Protein AF-A0A933DZT9-F1 (afdb_monomer)

Structure (mmCIF, N/CA/C/O backbone):
data_AF-A0A933DZT9-F1
#
_entry.id   AF-A0A933DZT9-F1
#
loop_
_atom_site.group_PDB
_atom_site.id
_atom_site.type_symbol
_atom_site.label_atom_id
_atom_site.label_alt_id
_atom_site.label_comp_id
_atom_site.label_asym_id
_atom_site.label_entity_id
_atom_site.label_seq_id
_atom_site.pdbx_PDB_ins_code
_atom_site.Cartn_x
_atom_site.Cartn_y
_atom_site.Cartn_z
_atom_site.occupancy
_atom_site.B_iso_or_equiv
_atom_site.auth_seq_id
_atom_site.auth_comp_id
_atom_site.auth_asym_id
_atom_site.auth_atom_id
_atom_site.pdbx_PDB_model_num
ATOM 1 N N . MET A 1 1 ? -25.604 -5.927 24.608 1.00 83.38 1 MET A N 1
ATOM 2 C CA . MET A 1 1 ? -25.539 -5.200 23.317 1.00 83.38 1 MET A CA 1
ATOM 3 C C . MET A 1 1 ? -24.236 -4.425 23.135 1.00 83.38 1 MET A C 1
ATOM 5 O O . MET A 1 1 ? -23.698 -4.455 22.041 1.00 83.38 1 MET A O 1
ATOM 9 N N . GLU A 1 2 ? -23.679 -3.792 24.173 1.00 91.12 2 GLU A N 1
ATOM 10 C CA . GLU A 1 2 ? -22.457 -2.972 24.039 1.00 91.12 2 GLU A CA 1
ATOM 11 C C . GLU A 1 2 ? -21.221 -3.749 23.556 1.00 91.12 2 GLU A C 1
ATOM 13 O O . GLU A 1 2 ? -20.503 -3.278 22.679 1.00 91.12 2 GLU A O 1
ATOM 18 N N . ILE A 1 3 ? -21.026 -4.976 24.056 1.00 95.00 3 ILE A N 1
ATOM 19 C CA . ILE A 1 3 ? -19.932 -5.866 23.625 1.00 95.00 3 ILE A CA 1
ATOM 20 C C . ILE A 1 3 ? -20.047 -6.215 22.133 1.00 95.00 3 ILE A C 1
ATOM 22 O O . ILE A 1 3 ? -19.043 -6.253 21.430 1.00 95.00 3 ILE A O 1
ATOM 26 N N . LEU A 1 4 ? -21.268 -6.419 21.625 1.00 96.06 4 LEU A N 1
ATOM 27 C CA . LEU A 1 4 ? -21.483 -6.733 20.211 1.00 96.06 4 LEU A CA 1
ATOM 28 C C . LEU A 1 4 ? -21.050 -5.562 19.318 1.00 96.06 4 LEU A C 1
ATOM 30 O O . LEU A 1 4 ? -20.307 -5.769 18.365 1.00 96.06 4 LEU A O 1
ATOM 34 N N . PHE A 1 5 ? -21.448 -4.329 19.651 1.00 94.12 5 PHE A N 1
ATOM 35 C CA . PHE A 1 5 ? -21.024 -3.141 18.901 1.00 94.12 5 PHE A CA 1
ATOM 36 C C . PHE A 1 5 ? -19.514 -2.899 18.979 1.00 94.12 5 PHE A C 1
ATOM 38 O O . PHE A 1 5 ? -18.920 -2.470 17.992 1.00 94.12 5 PHE A O 1
ATOM 45 N N . PHE A 1 6 ? -18.880 -3.223 20.108 1.00 95.94 6 PHE A N 1
ATOM 46 C CA . PHE A 1 6 ? -17.424 -3.189 20.224 1.00 95.94 6 PHE A CA 1
ATOM 47 C C . PHE A 1 6 ? -16.750 -4.181 19.266 1.00 95.94 6 PHE A C 1
ATOM 49 O O . PHE A 1 6 ? -15.835 -3.795 18.541 1.00 95.94 6 PHE A O 1
ATOM 56 N N . ILE A 1 7 ? -17.222 -5.433 19.215 1.00 97.19 7 ILE A N 1
ATOM 57 C CA . ILE A 1 7 ? -16.693 -6.459 18.300 1.00 97.19 7 ILE A CA 1
ATOM 58 C C . ILE A 1 7 ? -16.885 -6.027 16.843 1.00 97.19 7 ILE A C 1
ATOM 60 O O . ILE A 1 7 ? -15.958 -6.138 16.046 1.00 97.19 7 ILE A O 1
ATOM 64 N N . VAL A 1 8 ? -18.051 -5.477 16.497 1.00 97.12 8 VAL A N 1
ATOM 65 C CA . VAL A 1 8 ? -18.309 -4.952 15.148 1.00 97.12 8 VAL A CA 1
ATOM 66 C C . VAL A 1 8 ? -17.347 -3.813 14.812 1.00 97.12 8 VAL A C 1
ATOM 68 O O . VAL A 1 8 ? -16.718 -3.846 13.758 1.00 97.12 8 VAL A O 1
ATOM 71 N N . ALA A 1 9 ? -17.170 -2.836 15.707 1.00 96.19 9 ALA A N 1
ATOM 72 C CA . ALA A 1 9 ? -16.230 -1.735 15.496 1.00 96.19 9 ALA A CA 1
ATOM 73 C C . ALA A 1 9 ? -14.788 -2.236 15.327 1.00 96.19 9 ALA A C 1
ATOM 75 O O . ALA A 1 9 ? -14.061 -1.732 14.473 1.00 96.19 9 ALA A O 1
ATOM 76 N N . TRP A 1 10 ? -14.393 -3.256 16.092 1.00 98.00 10 TRP A N 1
ATOM 77 C CA . TRP A 1 10 ? -13.091 -3.907 15.976 1.00 98.00 10 TRP A CA 1
ATOM 78 C C . TRP A 1 10 ? -12.883 -4.578 14.617 1.00 98.00 10 TRP A C 1
ATOM 80 O O . TRP A 1 10 ? -11.871 -4.324 13.963 1.00 98.00 10 TRP A O 1
ATOM 90 N N . VAL A 1 11 ? -13.857 -5.363 14.148 1.00 97.94 11 VAL A N 1
ATOM 91 C CA . VAL A 1 11 ? -13.817 -6.005 12.823 1.00 97.94 11 VAL A CA 1
ATOM 92 C C . VAL A 1 11 ? -13.770 -4.960 11.709 1.00 97.94 11 VAL A C 1
ATOM 94 O O . VAL A 1 11 ? -12.958 -5.085 10.795 1.00 97.94 11 VAL A O 1
ATOM 97 N N . VAL A 1 12 ? -14.578 -3.900 11.803 1.00 97.62 12 VAL A N 1
ATOM 98 C CA . VAL A 1 12 ? -14.565 -2.787 10.841 1.00 97.62 12 VAL A CA 1
ATOM 99 C C . VAL A 1 12 ? -13.201 -2.100 10.825 1.00 97.62 12 VAL A C 1
ATOM 101 O O . VAL A 1 12 ? -12.637 -1.902 9.753 1.00 97.62 12 VAL A O 1
ATOM 104 N N . GLY A 1 13 ? -12.633 -1.783 11.991 1.00 97.75 13 GLY A N 1
ATOM 105 C CA . GLY A 1 13 ? -11.299 -1.191 12.089 1.00 97.75 13 GLY A CA 1
ATOM 106 C C . GLY A 1 13 ? -10.214 -2.088 11.500 1.00 97.75 13 GLY A C 1
ATOM 107 O O . GLY A 1 13 ? -9.353 -1.612 10.764 1.00 97.75 13 GLY A O 1
ATOM 108 N N . GLY A 1 14 ? -10.291 -3.396 11.752 1.00 98.12 14 GLY A N 1
ATOM 109 C CA . GLY A 1 14 ? -9.399 -4.380 11.146 1.00 98.12 14 GLY A CA 1
ATOM 110 C C . GLY A 1 14 ? -9.517 -4.410 9.624 1.00 98.12 14 GLY A C 1
ATOM 111 O O . GLY A 1 14 ? -8.514 -4.308 8.925 1.00 98.12 14 GLY A O 1
ATOM 112 N N . PHE A 1 15 ? -10.737 -4.481 9.093 1.00 97.81 15 PHE A N 1
ATOM 113 C CA . PHE A 1 15 ? -10.969 -4.476 7.650 1.00 97.81 15 PHE A CA 1
ATOM 114 C C . PHE A 1 15 ? -10.437 -3.198 6.989 1.00 97.81 15 PHE A C 1
ATOM 116 O O . PHE A 1 15 ? -9.700 -3.270 6.007 1.00 97.81 15 PHE A O 1
ATOM 123 N N . VAL A 1 16 ? -10.751 -2.034 7.563 1.00 97.75 16 VAL A N 1
ATOM 124 C CA . VAL A 1 16 ? -10.285 -0.736 7.062 1.00 97.75 16 VAL A CA 1
ATOM 125 C C . VAL A 1 16 ? -8.761 -0.659 7.101 1.00 97.75 16 VAL A C 1
ATOM 127 O O . VAL A 1 16 ? -8.158 -0.322 6.088 1.00 97.75 16 VAL A O 1
ATOM 130 N N . GLY A 1 17 ? -8.129 -1.015 8.222 1.00 97.38 17 GLY A N 1
ATOM 131 C CA . GLY A 1 17 ? -6.672 -0.998 8.358 1.00 97.38 17 GLY A CA 1
ATOM 132 C C . GLY A 1 17 ? -5.969 -1.963 7.399 1.00 97.38 17 GLY A C 1
ATOM 133 O O . GLY A 1 17 ? -4.989 -1.587 6.758 1.00 97.38 17 GLY A O 1
ATOM 134 N N . ALA A 1 18 ? -6.484 -3.180 7.225 1.00 96.00 18 ALA A N 1
ATOM 135 C CA . ALA A 1 18 ? -5.925 -4.142 6.278 1.00 96.00 18 ALA A CA 1
ATOM 136 C C . ALA A 1 18 ? -6.049 -3.658 4.823 1.00 96.00 18 ALA A C 1
ATOM 138 O O . ALA A 1 18 ? -5.085 -3.752 4.061 1.00 96.00 18 ALA A O 1
ATOM 139 N N . PHE A 1 19 ? -7.212 -3.116 4.449 1.00 96.12 19 PHE A N 1
ATOM 140 C CA . PHE A 1 19 ? -7.492 -2.677 3.084 1.00 96.12 19 PHE A CA 1
ATOM 141 C C . PHE A 1 19 ? -6.742 -1.396 2.705 1.00 96.12 19 PHE A C 1
ATOM 143 O O . PHE A 1 19 ? -6.223 -1.300 1.596 1.00 96.12 19 PHE A O 1
ATOM 150 N N . THR A 1 20 ? -6.654 -0.413 3.605 1.00 97.50 20 THR A N 1
ATOM 151 C CA . THR A 1 20 ? -5.986 0.861 3.309 1.00 97.50 20 THR A CA 1
ATOM 152 C C . THR A 1 20 ? -4.533 0.858 3.765 1.00 97.50 20 THR A C 1
ATOM 154 O O . THR A 1 20 ? -3.639 0.934 2.926 1.00 97.50 20 THR A O 1
ATOM 157 N N . LEU A 1 21 ? -4.259 0.731 5.068 1.00 96.38 21 LEU A N 1
ATOM 158 C CA . LEU A 1 21 ? -2.905 0.865 5.615 1.00 96.38 21 LEU A CA 1
ATOM 159 C C . LEU A 1 21 ? -1.971 -0.245 5.132 1.00 96.38 21 LEU A C 1
ATOM 161 O O . LEU A 1 21 ? -0.815 0.035 4.827 1.00 96.38 21 LEU A O 1
ATOM 165 N N . GLY A 1 22 ? -2.465 -1.479 4.999 1.00 95.00 22 GLY A N 1
ATOM 166 C CA . GLY A 1 22 ? -1.688 -2.579 4.420 1.00 95.00 22 GLY A CA 1
ATOM 167 C C . GLY A 1 22 ? -1.159 -2.234 3.024 1.00 95.00 22 GLY A C 1
ATOM 168 O O . GLY A 1 22 ? 0.044 -2.326 2.770 1.00 95.00 22 GLY A O 1
ATOM 169 N N . GLN A 1 23 ? -2.043 -1.746 2.153 1.00 95.81 23 GLN A N 1
ATOM 170 C CA . GLN A 1 23 ? -1.701 -1.318 0.795 1.00 95.81 23 GLN A CA 1
ATOM 171 C C . GLN A 1 23 ? -0.802 -0.073 0.790 1.00 95.81 23 GLN A C 1
ATOM 173 O O . GLN A 1 23 ? 0.186 -0.028 0.062 1.00 95.81 23 GLN A O 1
ATOM 178 N N . VAL A 1 24 ? -1.077 0.910 1.653 1.00 97.38 24 VAL A N 1
ATOM 179 C CA . VAL A 1 24 ? -0.230 2.101 1.845 1.00 97.38 24 VAL A CA 1
ATOM 180 C C . VAL A 1 24 ? 1.199 1.698 2.205 1.00 97.38 24 VAL A C 1
ATOM 182 O O . VAL A 1 24 ? 2.143 2.223 1.617 1.00 97.38 24 VAL A O 1
ATOM 185 N N . PHE A 1 25 ? 1.386 0.742 3.119 1.00 97.31 25 PHE A N 1
ATOM 186 C CA . PHE A 1 25 ? 2.719 0.277 3.498 1.00 97.31 25 PHE A CA 1
ATOM 187 C C . PHE A 1 25 ? 3.429 -0.451 2.360 1.00 97.31 25 PHE A C 1
ATOM 189 O O . PHE A 1 25 ? 4.606 -0.171 2.130 1.00 97.31 25 PHE A O 1
ATOM 196 N N . ILE A 1 26 ? 2.741 -1.334 1.628 1.00 96.50 26 ILE A N 1
ATOM 197 C CA . ILE A 1 26 ? 3.316 -2.013 0.455 1.00 96.50 26 ILE A CA 1
ATOM 198 C C . ILE A 1 26 ? 3.736 -0.982 -0.602 1.00 96.50 26 ILE A C 1
ATOM 200 O O . ILE A 1 26 ? 4.866 -1.012 -1.087 1.00 96.50 26 ILE A O 1
ATOM 204 N N . LEU A 1 27 ? 2.882 -0.009 -0.921 1.00 97.00 27 LEU A N 1
ATOM 205 C CA . LEU A 1 27 ? 3.198 1.034 -1.899 1.00 97.00 27 LEU A CA 1
ATOM 206 C C . LEU A 1 27 ? 4.362 1.923 -1.449 1.00 97.00 27 LEU A C 1
ATOM 208 O O . LEU A 1 27 ? 5.273 2.178 -2.235 1.00 97.00 27 LEU A O 1
ATOM 212 N N . ALA A 1 28 ? 4.362 2.372 -0.194 1.00 97.00 28 ALA A N 1
ATOM 213 C CA . ALA A 1 28 ? 5.374 3.288 0.321 1.00 97.00 28 ALA A CA 1
ATOM 214 C C . ALA A 1 28 ? 6.744 2.621 0.514 1.00 97.00 28 ALA A C 1
ATOM 216 O O . ALA A 1 28 ? 7.768 3.227 0.201 1.00 97.00 28 ALA A O 1
ATOM 217 N N . ARG A 1 29 ? 6.787 1.382 1.025 1.00 97.25 29 ARG A N 1
ATOM 218 C CA . ARG A 1 29 ? 8.048 0.681 1.327 1.00 97.25 29 ARG A CA 1
ATOM 219 C C . ARG A 1 29 ? 8.581 -0.133 0.160 1.00 97.25 29 ARG A C 1
ATOM 221 O O . ARG A 1 29 ? 9.796 -0.295 0.055 1.00 97.25 29 ARG A O 1
ATOM 228 N N . PHE A 1 30 ? 7.704 -0.634 -0.704 1.00 96.88 30 PHE A N 1
ATOM 229 C CA . PHE A 1 30 ? 8.088 -1.508 -1.802 1.00 96.88 30 PHE A CA 1
ATOM 230 C C . PHE A 1 30 ? 7.756 -0.918 -3.178 1.00 96.88 30 PHE A C 1
ATOM 232 O O . PHE A 1 30 ? 8.678 -0.733 -3.973 1.00 96.88 30 PHE A O 1
ATOM 239 N N . GLY A 1 31 ? 6.497 -0.578 -3.462 1.00 96.50 31 GLY A N 1
ATOM 240 C CA . GLY A 1 31 ? 6.045 -0.188 -4.806 1.00 96.50 31 GLY A CA 1
ATOM 241 C C . GLY A 1 31 ? 6.776 1.030 -5.383 1.00 96.50 31 GLY A C 1
ATOM 242 O O . GLY A 1 31 ? 7.448 0.927 -6.411 1.00 96.50 31 GLY A O 1
ATOM 243 N N . ILE A 1 32 ? 6.705 2.176 -4.699 1.00 97.44 32 ILE A N 1
ATOM 244 C CA . ILE A 1 32 ? 7.318 3.438 -5.147 1.00 97.44 32 ILE A CA 1
ATOM 245 C C . ILE A 1 32 ? 8.852 3.331 -5.205 1.00 97.44 32 ILE A C 1
ATOM 247 O O . ILE A 1 32 ? 9.416 3.638 -6.262 1.00 97.44 32 ILE A O 1
ATOM 251 N N . PRO A 1 33 ? 9.559 2.858 -4.153 1.00 97.50 33 PRO A N 1
ATOM 252 C CA . PRO A 1 33 ? 11.015 2.731 -4.213 1.00 97.50 33 PRO A CA 1
ATOM 253 C C . PRO A 1 33 ? 11.488 1.761 -5.301 1.00 97.50 33 PRO A C 1
ATOM 255 O O . PRO A 1 33 ? 12.541 1.967 -5.902 1.00 97.50 33 PRO A O 1
ATOM 258 N N . THR A 1 34 ? 10.741 0.689 -5.570 1.00 97.12 34 THR A N 1
ATOM 259 C CA . THR A 1 34 ? 11.095 -0.286 -6.613 1.00 97.12 34 THR A CA 1
ATOM 260 C C . THR A 1 34 ? 10.860 0.282 -8.005 1.00 97.12 34 THR A C 1
ATOM 262 O O . THR A 1 34 ? 11.787 0.248 -8.811 1.00 97.12 34 THR A O 1
ATOM 265 N N . ALA A 1 35 ? 9.707 0.908 -8.262 1.00 97.25 35 ALA A N 1
ATOM 266 C CA . ALA A 1 35 ? 9.440 1.586 -9.531 1.00 97.25 35 ALA A CA 1
ATOM 267 C C . ALA A 1 35 ? 10.478 2.671 -9.832 1.00 97.25 35 ALA A C 1
ATOM 269 O O . ALA A 1 35 ? 11.002 2.735 -10.942 1.00 97.25 35 ALA A O 1
ATOM 270 N N . PHE A 1 36 ? 10.847 3.477 -8.836 1.00 97.88 36 PHE A N 1
ATOM 271 C CA . PHE A 1 36 ? 11.863 4.510 -9.013 1.00 97.88 36 PHE A CA 1
ATOM 272 C C . PHE A 1 36 ? 13.242 3.922 -9.348 1.00 97.88 36 PHE A C 1
ATOM 274 O O . PHE A 1 36 ? 13.902 4.380 -10.282 1.00 97.88 36 PHE A O 1
ATOM 281 N N . ARG A 1 37 ? 13.673 2.875 -8.628 1.00 97.00 37 ARG A N 1
ATOM 282 C CA . ARG A 1 37 ? 14.944 2.180 -8.905 1.00 97.00 37 ARG A CA 1
ATOM 283 C C . ARG A 1 37 ? 14.957 1.548 -10.296 1.00 97.00 37 ARG A C 1
ATOM 285 O O . ARG A 1 37 ? 15.934 1.703 -11.017 1.00 97.00 37 ARG A O 1
ATOM 292 N N . TRP A 1 38 ? 13.881 0.869 -10.685 1.00 96.50 38 TRP A N 1
ATOM 293 C CA . TRP A 1 38 ? 13.782 0.205 -11.988 1.00 96.50 38 TRP A CA 1
ATOM 294 C C . TRP A 1 38 ? 13.735 1.197 -13.142 1.00 96.50 38 TRP A C 1
ATOM 296 O O . TRP A 1 38 ? 14.366 0.965 -14.169 1.00 96.50 38 TRP A O 1
ATOM 306 N N . TYR A 1 39 ? 13.055 2.327 -12.960 1.00 96.75 39 TYR A N 1
ATOM 307 C CA . TYR A 1 39 ? 13.076 3.410 -13.933 1.00 96.75 39 TYR A CA 1
ATOM 308 C C . TYR A 1 39 ? 14.485 3.990 -14.096 1.00 96.75 39 TYR A C 1
ATOM 310 O O . TYR A 1 39 ? 14.984 4.088 -15.213 1.00 96.75 39 TYR A O 1
ATOM 318 N N . LYS A 1 40 ? 15.183 4.279 -12.989 1.00 97.06 40 LYS A N 1
ATOM 319 C CA . LYS A 1 40 ? 16.569 4.772 -13.030 1.00 97.06 40 LYS A CA 1
ATOM 320 C C . LYS A 1 40 ? 17.535 3.782 -13.699 1.00 97.06 40 LYS A C 1
ATOM 322 O O . LYS A 1 40 ? 18.485 4.210 -14.344 1.00 97.06 40 LYS A O 1
ATOM 327 N N . ASN A 1 41 ? 17.281 2.481 -13.564 1.00 95.88 41 ASN A N 1
ATOM 328 C CA . ASN A 1 41 ? 18.091 1.418 -14.163 1.00 95.88 41 ASN A CA 1
ATOM 329 C C . ASN A 1 41 ? 17.702 1.084 -15.619 1.00 95.88 41 ASN A C 1
ATOM 331 O O . ASN A 1 41 ? 18.284 0.171 -16.198 1.00 95.88 41 ASN A O 1
ATOM 335 N N . GLY A 1 42 ? 16.708 1.762 -16.206 1.00 95.75 42 GLY A N 1
ATOM 336 C CA . GLY A 1 42 ? 16.230 1.481 -17.567 1.00 95.75 42 GLY A CA 1
ATOM 337 C C . GLY A 1 42 ? 15.430 0.179 -17.712 1.00 95.75 42 GLY A C 1
ATOM 338 O O . GLY A 1 42 ? 15.198 -0.284 -18.828 1.00 95.75 42 GLY A O 1
ATOM 339 N N . TRP A 1 43 ? 15.006 -0.426 -16.598 1.00 96.12 43 TRP A N 1
ATOM 340 C CA . TRP A 1 43 ? 14.154 -1.621 -16.597 1.00 96.12 43 TRP A CA 1
ATOM 341 C C . TRP A 1 43 ? 12.694 -1.265 -16.871 1.00 96.12 43 TRP A C 1
ATOM 343 O O . TRP A 1 43 ? 11.974 -2.066 -17.462 1.00 96.12 43 TRP A O 1
ATOM 353 N N . LEU A 1 44 ? 12.267 -0.062 -16.469 1.00 97.00 44 LEU A N 1
ATOM 354 C CA . LEU A 1 44 ? 10.991 0.518 -16.878 1.00 97.00 44 LEU A CA 1
ATOM 355 C C . LEU A 1 44 ? 11.209 1.519 -18.014 1.00 97.00 44 LEU A C 1
ATOM 357 O O . LEU A 1 44 ? 12.052 2.407 -17.910 1.00 97.00 44 LEU A O 1
ATOM 361 N N . THR A 1 45 ? 10.409 1.407 -19.070 1.00 97.06 45 THR A N 1
ATOM 362 C CA . THR A 1 45 ? 10.465 2.262 -20.265 1.00 97.06 45 THR A CA 1
ATOM 363 C C . THR A 1 45 ? 9.818 3.630 -20.053 1.00 97.06 45 THR A C 1
ATOM 365 O O . THR A 1 45 ? 10.071 4.557 -20.819 1.00 97.06 45 THR A O 1
ATOM 368 N N . ALA A 1 46 ? 8.996 3.782 -19.011 1.00 96.06 46 ALA A N 1
ATOM 369 C CA . ALA A 1 46 ? 8.283 5.017 -18.706 1.00 96.06 46 ALA A CA 1
ATOM 370 C C . ALA A 1 46 ? 8.171 5.257 -17.189 1.00 96.06 46 ALA A C 1
ATOM 372 O O . ALA A 1 46 ? 8.107 4.298 -16.417 1.00 96.06 46 ALA A O 1
ATOM 373 N N . PRO A 1 47 ? 8.050 6.524 -16.743 1.00 95.38 47 PRO A N 1
ATOM 374 C CA . PRO A 1 47 ? 7.856 6.864 -15.331 1.00 95.38 47 PRO A CA 1
ATOM 375 C C . PRO A 1 47 ? 6.407 6.668 -14.842 1.00 95.38 47 PRO A C 1
ATOM 377 O O . PRO A 1 47 ? 6.125 6.871 -13.661 1.00 95.38 47 PRO A O 1
ATOM 380 N N . ALA A 1 48 ? 5.476 6.280 -15.724 1.00 95.88 48 ALA A N 1
ATOM 381 C CA . ALA A 1 48 ? 4.048 6.146 -15.416 1.00 95.88 48 ALA A CA 1
ATOM 382 C C . ALA A 1 48 ? 3.722 5.231 -14.210 1.00 95.88 48 ALA A C 1
ATOM 384 O O . ALA A 1 48 ? 2.831 5.588 -13.437 1.00 95.88 48 ALA A O 1
ATOM 385 N N . PRO A 1 49 ? 4.425 4.104 -13.969 1.00 95.88 49 PRO A N 1
ATOM 386 C CA . PRO A 1 49 ? 4.239 3.311 -12.750 1.00 95.88 49 PRO A CA 1
ATOM 387 C C . PRO A 1 49 ? 4.443 4.107 -11.455 1.00 95.88 49 PRO A C 1
ATOM 389 O O . PRO A 1 49 ? 3.662 3.979 -10.515 1.00 95.88 49 PRO A O 1
ATOM 392 N N . VAL A 1 50 ? 5.455 4.982 -11.411 1.00 96.06 50 VAL A N 1
ATOM 393 C CA . VAL A 1 50 ? 5.775 5.776 -10.214 1.00 96.06 50 VAL A CA 1
ATOM 394 C C . VAL A 1 50 ? 4.631 6.734 -9.887 1.00 96.06 50 VAL A C 1
ATOM 396 O O . VAL A 1 50 ? 4.167 6.774 -8.747 1.00 96.06 50 VAL A O 1
ATOM 399 N N . SER A 1 51 ? 4.138 7.479 -10.882 1.00 96.75 51 SER A N 1
ATOM 400 C CA . SER A 1 51 ? 3.047 8.436 -10.672 1.00 96.75 51 SER A CA 1
ATOM 401 C C . SER A 1 51 ? 1.742 7.740 -10.286 1.00 96.75 51 SER A C 1
ATOM 403 O O . SER A 1 51 ? 1.069 8.192 -9.360 1.00 96.75 51 SER A O 1
ATOM 405 N N . ARG A 1 52 ? 1.414 6.599 -10.909 1.00 97.00 52 ARG A N 1
ATOM 406 C CA . ARG A 1 52 ? 0.245 5.780 -10.543 1.00 97.00 52 ARG A CA 1
ATOM 407 C C . ARG A 1 52 ? 0.288 5.331 -9.086 1.00 97.00 52 ARG A C 1
ATOM 409 O O . ARG A 1 52 ? -0.731 5.422 -8.399 1.00 97.00 52 ARG A O 1
ATOM 416 N N . TYR A 1 53 ? 1.446 4.894 -8.594 1.00 96.88 53 TYR A N 1
ATOM 417 C CA . TYR A 1 53 ? 1.585 4.483 -7.198 1.00 96.88 53 TYR A CA 1
ATOM 418 C C . TYR A 1 53 ? 1.480 5.645 -6.216 1.00 96.88 53 TYR A C 1
ATOM 420 O O . TYR A 1 53 ? 0.834 5.489 -5.184 1.00 96.88 53 TYR A O 1
ATOM 428 N N . ILE A 1 54 ? 2.032 6.818 -6.540 1.00 97.25 54 ILE A N 1
ATOM 429 C CA . ILE A 1 54 ? 1.872 8.020 -5.707 1.00 97.25 54 ILE A CA 1
ATOM 430 C C . ILE A 1 54 ? 0.397 8.439 -5.636 1.00 97.25 54 ILE A C 1
ATOM 432 O O . ILE A 1 54 ? -0.112 8.702 -4.549 1.00 97.25 54 ILE A O 1
ATOM 436 N N . ILE A 1 55 ? -0.313 8.450 -6.767 1.00 97.69 55 ILE A N 1
ATOM 437 C CA . ILE A 1 55 ? -1.747 8.780 -6.804 1.00 97.69 55 ILE A CA 1
ATOM 438 C C . ILE A 1 55 ? -2.553 7.762 -5.988 1.00 97.69 55 ILE A C 1
ATOM 440 O O . ILE A 1 55 ? -3.388 8.154 -5.175 1.00 97.69 55 ILE A O 1
ATOM 444 N N . SER A 1 56 ? -2.270 6.467 -6.151 1.00 96.69 56 SER A N 1
ATOM 445 C CA . SER A 1 56 ? -2.940 5.396 -5.400 1.00 96.69 56 SER A CA 1
ATOM 446 C C . SER A 1 56 ? -2.687 5.513 -3.896 1.00 96.69 56 SER A C 1
ATOM 448 O O . SER A 1 56 ? -3.611 5.365 -3.101 1.00 96.69 56 SER A O 1
ATOM 450 N N . LEU A 1 57 ? -1.455 5.842 -3.500 1.00 97.25 57 LEU A N 1
ATOM 451 C CA . LEU A 1 57 ? -1.082 6.085 -2.109 1.00 97.25 57 LEU A CA 1
ATOM 452 C C . LEU A 1 57 ? -1.899 7.239 -1.510 1.00 97.25 57 LEU A C 1
ATOM 454 O O . LEU A 1 57 ? -2.492 7.080 -0.445 1.00 97.25 57 LEU A O 1
ATOM 458 N N . ILE A 1 58 ? -1.967 8.378 -2.207 1.00 98.12 58 ILE A N 1
ATOM 459 C CA . ILE A 1 58 ? -2.741 9.550 -1.771 1.00 98.12 58 ILE A CA 1
ATOM 460 C C . ILE A 1 58 ? -4.223 9.191 -1.649 1.00 98.12 58 ILE A C 1
ATOM 462 O O . ILE A 1 58 ? -4.845 9.490 -0.631 1.00 98.12 58 ILE A O 1
ATOM 466 N N . PHE A 1 59 ? -4.777 8.510 -2.652 1.00 98.00 59 PHE A N 1
ATOM 467 C CA . PHE A 1 59 ? -6.170 8.077 -2.644 1.00 98.00 59 PHE A CA 1
ATOM 468 C C . PHE A 1 59 ? -6.487 7.190 -1.432 1.00 98.00 59 PHE A C 1
ATOM 470 O O . PHE A 1 59 ? -7.440 7.463 -0.705 1.00 98.00 59 PHE A O 1
ATOM 477 N N . LEU A 1 60 ? -5.660 6.178 -1.152 1.00 97.19 60 LEU A N 1
ATOM 478 C CA . LEU A 1 60 ? -5.861 5.279 -0.011 1.00 97.19 60 LEU A CA 1
ATOM 479 C C . LEU A 1 60 ? -5.747 5.999 1.338 1.00 97.19 60 LEU A C 1
ATOM 481 O O . LEU A 1 60 ? -6.521 5.703 2.250 1.00 97.19 60 LEU A O 1
ATOM 485 N N . ILE A 1 61 ? -4.831 6.964 1.464 1.00 97.62 61 ILE A N 1
ATOM 486 C CA . ILE A 1 61 ? -4.713 7.807 2.662 1.00 97.62 61 ILE A CA 1
ATOM 487 C C . ILE A 1 61 ? -5.990 8.629 2.863 1.00 97.62 61 ILE A C 1
ATOM 489 O O . ILE A 1 61 ? -6.529 8.658 3.969 1.00 97.62 61 ILE A O 1
ATOM 493 N N . VAL A 1 62 ? -6.512 9.257 1.805 1.00 98.25 62 VAL A N 1
ATOM 494 C CA . VAL A 1 62 ? -7.759 10.035 1.870 1.00 98.25 62 VAL A CA 1
ATOM 495 C C . VAL A 1 62 ? -8.931 9.145 2.284 1.00 98.25 62 VAL A C 1
ATOM 497 O O . VAL A 1 62 ? -9.673 9.505 3.197 1.00 98.25 62 VAL A O 1
ATOM 500 N N . VAL A 1 63 ? -9.067 7.958 1.687 1.00 97.94 63 VAL A N 1
ATOM 501 C CA . VAL A 1 63 ? -10.112 6.988 2.054 1.00 97.94 63 VAL A CA 1
ATOM 502 C C . VAL A 1 63 ? -10.001 6.591 3.528 1.00 97.94 63 VAL A C 1
ATOM 504 O O . VAL A 1 63 ? -11.001 6.622 4.245 1.00 97.94 63 VAL A O 1
ATOM 507 N N . PHE A 1 64 ? -8.796 6.279 4.014 1.00 97.81 64 PHE A N 1
ATOM 508 C CA . PHE A 1 64 ? -8.579 5.939 5.421 1.00 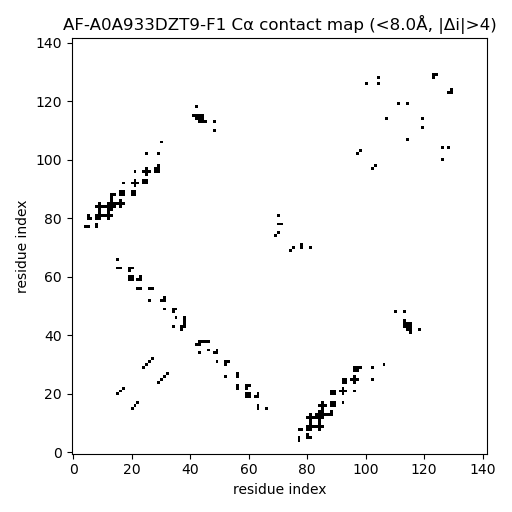97.81 64 PHE A CA 1
ATOM 509 C C . PHE A 1 64 ? -8.975 7.079 6.366 1.00 97.81 64 PHE A C 1
ATOM 511 O O . PHE A 1 64 ? -9.649 6.833 7.369 1.00 97.81 64 PHE A O 1
ATOM 518 N N . ILE A 1 65 ? -8.595 8.320 6.045 1.00 98.19 65 ILE A N 1
ATOM 519 C CA . ILE A 1 65 ? -8.931 9.505 6.846 1.00 98.19 65 ILE A CA 1
ATOM 520 C C . ILE A 1 65 ? -10.446 9.706 6.894 1.00 98.19 65 ILE A C 1
ATOM 522 O O . ILE A 1 65 ? -10.988 9.893 7.980 1.00 98.19 65 ILE A O 1
ATOM 526 N N . VAL A 1 66 ? -11.138 9.630 5.754 1.00 98.25 66 VAL A N 1
ATOM 527 C CA . VAL A 1 66 ? -12.596 9.818 5.684 1.00 98.25 66 VAL A CA 1
ATOM 528 C C . VAL A 1 66 ? -13.325 8.748 6.496 1.00 98.25 66 VAL A C 1
ATOM 530 O O . VAL A 1 66 ? -14.176 9.082 7.318 1.00 98.25 66 VAL A O 1
ATOM 533 N N . VAL A 1 67 ? -12.970 7.471 6.331 1.00 97.31 67 VAL A N 1
ATOM 534 C CA . VAL A 1 67 ? -13.614 6.373 7.072 1.00 97.31 67 VAL A CA 1
ATOM 535 C C . VAL A 1 67 ? -13.331 6.473 8.571 1.00 97.31 67 VAL A C 1
ATOM 537 O O . VAL A 1 67 ? -14.245 6.332 9.384 1.00 97.31 67 VAL A O 1
ATOM 540 N N . THR A 1 68 ? -12.091 6.790 8.947 1.00 97.56 68 THR A N 1
ATOM 541 C CA . THR A 1 68 ? -11.718 7.018 10.348 1.00 97.56 68 THR A CA 1
ATOM 542 C C . THR A 1 68 ? -12.489 8.195 10.936 1.00 97.56 68 THR A C 1
ATOM 544 O O . THR A 1 68 ? -13.009 8.096 12.045 1.00 97.56 68 THR A O 1
ATOM 547 N N . TRP A 1 69 ? -12.623 9.295 10.193 1.00 98.19 69 TRP A N 1
ATOM 548 C CA . TRP A 1 69 ? -13.389 10.460 10.622 1.00 98.19 69 TRP A CA 1
ATOM 549 C C . TRP A 1 69 ? -14.861 10.109 10.865 1.00 98.19 69 TRP A C 1
ATOM 551 O O . TRP A 1 69 ? -15.402 10.478 11.907 1.00 98.19 69 TRP A O 1
ATOM 561 N N . ILE A 1 70 ? -15.487 9.331 9.974 1.00 97.25 70 ILE A N 1
ATOM 562 C CA . ILE A 1 70 ? -16.861 8.837 10.159 1.00 97.25 70 ILE A CA 1
ATOM 563 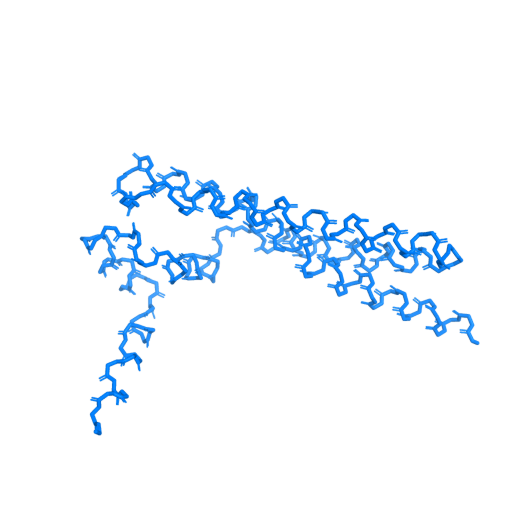C C . ILE A 1 70 ? -16.956 7.980 11.432 1.00 97.25 70 ILE A C 1
ATOM 565 O O . ILE A 1 70 ? -17.827 8.218 12.270 1.00 97.25 70 ILE A O 1
ATOM 569 N N . ALA A 1 71 ? -16.046 7.021 11.622 1.00 96.69 71 ALA A N 1
ATOM 570 C CA . ALA A 1 71 ? -16.052 6.142 12.791 1.00 96.69 71 ALA A CA 1
ATOM 571 C C . ALA A 1 71 ? -15.925 6.931 14.107 1.00 96.69 71 ALA A C 1
ATOM 573 O O . ALA A 1 71 ? -16.713 6.737 15.033 1.00 96.69 71 ALA A O 1
ATOM 574 N N . VAL A 1 72 ? -14.982 7.874 14.170 1.00 97.19 72 VAL A N 1
ATOM 575 C CA . VAL A 1 72 ? -14.734 8.711 15.353 1.00 97.19 72 VAL A CA 1
ATOM 576 C C . VAL A 1 72 ? -15.906 9.662 15.619 1.00 97.19 72 VAL A C 1
ATOM 578 O O . VAL A 1 72 ? -16.310 9.833 16.769 1.00 97.19 72 VAL A O 1
ATOM 581 N N . ARG A 1 73 ? -16.469 10.284 14.574 1.00 98.12 73 ARG A N 1
ATOM 582 C CA . ARG A 1 73 ? -17.508 11.316 14.713 1.00 98.12 73 ARG A CA 1
ATOM 583 C C . ARG A 1 73 ? -18.871 10.744 15.086 1.00 98.12 73 ARG A C 1
ATOM 585 O O . ARG A 1 73 ? -19.568 11.366 15.889 1.00 98.12 73 ARG A O 1
ATOM 592 N N . PHE A 1 74 ? -19.252 9.612 14.496 1.00 96.94 74 PHE A N 1
ATOM 593 C CA . PHE A 1 74 ? -20.589 9.028 14.647 1.00 96.94 74 PHE A CA 1
ATOM 594 C C . PHE A 1 74 ? -20.646 7.891 15.675 1.00 96.94 74 PHE A C 1
ATOM 596 O O . PHE A 1 74 ? -21.709 7.652 16.244 1.00 96.94 74 PHE A O 1
ATOM 603 N N . PHE A 1 75 ? -19.522 7.229 15.978 1.00 95.81 75 PHE A N 1
ATOM 604 C CA . PHE A 1 75 ? -19.470 6.101 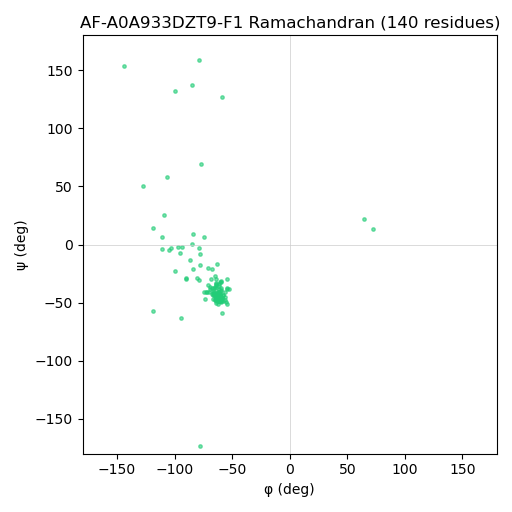16.920 1.00 95.81 75 PHE A CA 1
ATOM 605 C C . PHE A 1 75 ? -18.411 6.278 18.029 1.00 95.81 75 PHE A C 1
ATOM 607 O O . PHE A 1 75 ? -17.645 5.349 18.304 1.00 95.81 75 PHE A O 1
ATOM 614 N N . PRO A 1 76 ? -18.373 7.426 18.739 1.00 96.75 76 PRO A N 1
ATOM 615 C CA . PRO A 1 76 ? -17.301 7.741 1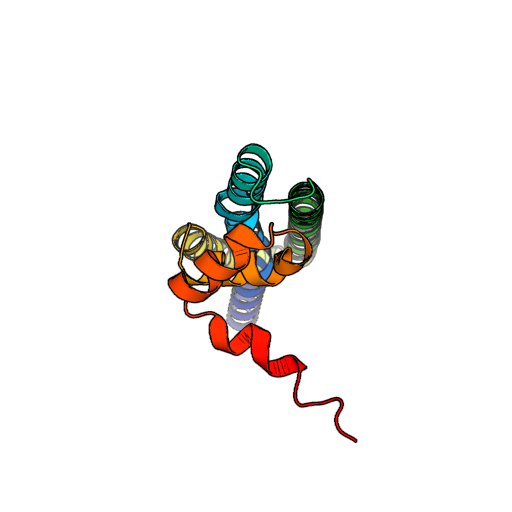9.689 1.00 96.75 76 PRO A CA 1
ATOM 616 C C . PRO A 1 76 ? -17.178 6.725 20.834 1.00 96.75 76 PRO A C 1
ATOM 618 O O . PRO A 1 76 ? -16.075 6.437 21.287 1.00 96.75 76 PRO A O 1
ATOM 621 N N . LYS A 1 77 ? -18.291 6.116 21.270 1.00 96.94 77 LYS A N 1
ATOM 622 C CA . LYS A 1 77 ? -18.300 5.107 22.345 1.00 96.94 77 LYS A CA 1
ATOM 623 C C . LYS A 1 77 ? -17.537 3.823 21.985 1.00 96.94 77 LYS A C 1
ATOM 625 O O . LYS A 1 77 ? -17.043 3.142 22.877 1.00 96.94 77 LYS A O 1
ATOM 630 N N . TYR A 1 78 ? -17.432 3.489 20.698 1.00 96.06 78 TYR A N 1
ATOM 631 C CA . TYR A 1 78 ? -16.828 2.237 20.222 1.00 96.06 78 TYR A CA 1
ATOM 632 C C . TYR A 1 78 ? -15.493 2.453 19.495 1.00 96.06 78 TYR A C 1
ATOM 634 O O . TYR A 1 78 ? -14.910 1.508 18.963 1.00 96.06 78 TYR A O 1
ATOM 642 N N . VAL A 1 79 ? -14.982 3.689 19.505 1.00 96.94 79 VAL A N 1
ATOM 643 C CA . VAL A 1 79 ? -13.767 4.089 18.784 1.00 96.94 79 VAL A CA 1
ATOM 644 C C . VAL A 1 79 ? -12.530 3.304 19.231 1.00 96.94 79 VAL A C 1
ATOM 646 O O . VAL A 1 79 ? -11.654 3.012 18.423 1.00 96.94 79 VAL A O 1
ATOM 649 N N . THR A 1 80 ? -12.474 2.892 20.500 1.00 97.88 80 THR A N 1
ATOM 650 C CA . THR A 1 80 ? -11.377 2.073 21.030 1.00 97.88 80 THR A CA 1
ATOM 651 C C . THR A 1 80 ? -11.294 0.719 20.327 1.00 97.88 80 THR A C 1
ATOM 653 O O . THR A 1 80 ? -10.204 0.298 19.951 1.00 97.88 80 THR A O 1
ATOM 656 N N . GLY A 1 81 ? -12.435 0.058 20.088 1.00 97.81 81 GLY A N 1
ATOM 657 C CA . GLY A 1 81 ? -12.476 -1.212 19.357 1.00 97.81 81 GLY A CA 1
ATOM 658 C C . GLY A 1 81 ? -11.964 -1.044 17.928 1.00 97.81 81 GLY A C 1
ATOM 659 O O . GLY A 1 81 ? -11.089 -1.791 17.492 1.00 97.81 81 GLY A O 1
ATOM 660 N N . TYR A 1 82 ? -12.424 0.006 17.242 1.00 98.19 82 TYR A N 1
ATOM 661 C CA . TYR A 1 82 ? -11.938 0.381 15.912 1.00 98.19 82 TYR A CA 1
ATOM 662 C C . TYR A 1 82 ? -10.414 0.562 15.878 1.00 98.19 82 TYR A C 1
ATOM 664 O O . TYR A 1 82 ? -9.741 -0.072 15.064 1.00 9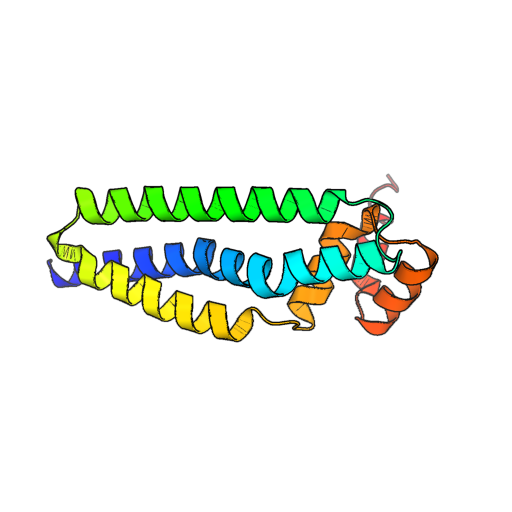8.19 82 TYR A O 1
ATOM 672 N N . TRP A 1 83 ? -9.845 1.354 16.793 1.00 98.38 83 TRP A N 1
ATOM 673 C CA . TRP A 1 83 ? -8.400 1.595 16.841 1.00 98.38 83 TRP A CA 1
ATOM 674 C C . TRP A 1 83 ? -7.580 0.344 17.150 1.00 98.38 83 TRP A C 1
ATOM 676 O O . TRP A 1 83 ? -6.505 0.183 16.578 1.00 98.38 83 TRP A O 1
ATOM 686 N N . ILE A 1 84 ? -8.082 -0.566 17.989 1.00 98.25 84 ILE A N 1
ATOM 687 C CA . ILE A 1 84 ? -7.434 -1.868 18.214 1.00 98.25 84 ILE A CA 1
ATOM 688 C C . ILE A 1 84 ? -7.375 -2.660 16.901 1.00 98.25 84 ILE A C 1
ATOM 690 O O . ILE A 1 84 ? -6.340 -3.235 16.571 1.00 98.25 84 ILE A O 1
ATOM 694 N N . GLY A 1 85 ? -8.458 -2.660 16.122 1.00 97.94 85 GLY A N 1
ATOM 695 C CA . GLY A 1 85 ? -8.531 -3.375 14.846 1.00 97.94 85 GLY A CA 1
ATOM 696 C C . GLY A 1 85 ? -7.563 -2.797 13.820 1.00 97.94 85 GLY A C 1
ATOM 697 O O . GLY A 1 85 ? -6.771 -3.530 13.221 1.00 97.94 85 GLY A O 1
ATOM 698 N N . VAL A 1 86 ? -7.566 -1.470 13.683 1.00 98.25 86 VAL A N 1
ATOM 699 C CA . VAL A 1 86 ? -6.618 -0.738 12.834 1.00 98.25 86 VAL A CA 1
ATOM 700 C C . VAL A 1 86 ? -5.179 -1.007 13.276 1.00 98.25 86 VAL A C 1
ATOM 702 O O . VAL A 1 86 ? -4.335 -1.306 12.441 1.00 98.25 86 VAL A O 1
ATOM 705 N N . GLY A 1 87 ? -4.886 -0.949 14.577 1.00 97.81 87 GLY A N 1
ATOM 706 C CA . GLY A 1 87 ? -3.537 -1.127 15.115 1.00 97.81 87 GLY A CA 1
ATOM 707 C C . GLY A 1 87 ? -2.970 -2.523 14.857 1.00 97.81 87 GLY A C 1
ATOM 708 O O . GLY A 1 87 ? -1.848 -2.651 14.368 1.00 97.81 87 GLY A O 1
ATOM 709 N N . ILE A 1 88 ? -3.761 -3.570 15.113 1.00 97.75 88 ILE A N 1
ATOM 710 C CA . ILE A 1 88 ? -3.363 -4.960 14.848 1.00 97.75 88 ILE A CA 1
ATOM 711 C C . ILE A 1 88 ? -3.081 -5.160 13.355 1.00 97.75 88 ILE A C 1
ATOM 713 O O . ILE A 1 88 ? -2.043 -5.703 12.976 1.00 97.75 88 ILE A O 1
ATOM 717 N N . THR A 1 89 ? -3.983 -4.704 12.488 1.00 96.81 89 THR A N 1
ATOM 718 C CA . THR A 1 89 ? -3.834 -4.900 11.039 1.00 96.81 89 THR A CA 1
ATOM 719 C C . THR A 1 89 ? -2.720 -4.053 10.440 1.00 96.81 89 THR A C 1
ATOM 721 O O . THR A 1 89 ? -1.990 -4.545 9.581 1.00 96.81 89 THR A O 1
ATOM 724 N N . ALA A 1 90 ? -2.497 -2.840 10.948 1.00 96.69 90 ALA A N 1
ATOM 725 C CA . ALA A 1 90 ? -1.350 -2.018 10.588 1.00 96.69 90 ALA A CA 1
ATOM 726 C C . ALA A 1 90 ? -0.026 -2.700 10.963 1.00 96.69 90 ALA A C 1
ATOM 728 O O . ALA A 1 90 ? 0.891 -2.738 10.145 1.00 96.69 90 ALA A O 1
ATOM 729 N N . PHE A 1 91 ? 0.068 -3.293 12.157 1.00 97.19 91 PHE A N 1
ATOM 730 C CA . PHE A 1 91 ? 1.258 -4.028 12.589 1.00 97.19 91 PHE A CA 1
ATOM 731 C C . PHE A 1 91 ? 1.574 -5.209 11.655 1.00 97.19 91 PHE A C 1
ATOM 733 O O . PHE A 1 91 ? 2.699 -5.333 11.164 1.00 97.19 91 PHE A O 1
ATOM 740 N N . PHE A 1 92 ? 0.574 -6.035 11.329 1.00 94.88 92 PHE A N 1
ATOM 741 C CA . PHE A 1 92 ? 0.752 -7.149 10.390 1.00 94.88 92 PHE A CA 1
ATOM 742 C C . PHE A 1 92 ? 1.048 -6.687 8.958 1.00 94.88 92 PHE A C 1
ATOM 744 O O . PHE A 1 92 ? 1.895 -7.278 8.285 1.00 94.88 92 PHE A O 1
ATOM 751 N N . GLY A 1 93 ? 0.384 -5.628 8.492 1.00 92.81 93 GLY A N 1
ATOM 752 C CA . GLY A 1 93 ? 0.638 -5.033 7.181 1.00 92.81 93 GLY A CA 1
ATOM 753 C C . GLY A 1 93 ? 2.073 -4.527 7.066 1.00 92.81 93 GLY A C 1
ATOM 754 O O . GLY A 1 93 ? 2.762 -4.809 6.086 1.00 92.81 93 GLY A O 1
ATOM 755 N N . LEU A 1 94 ? 2.579 -3.868 8.110 1.00 94.00 94 LEU A N 1
ATOM 756 C CA . LEU A 1 94 ? 3.954 -3.390 8.155 1.00 94.00 94 LEU A CA 1
ATOM 757 C C . LEU A 1 94 ? 4.962 -4.546 8.082 1.00 94.00 94 LEU A C 1
ATOM 759 O O . LEU A 1 94 ? 5.948 -4.435 7.351 1.00 94.00 94 LEU A O 1
ATOM 763 N N . ALA A 1 95 ? 4.704 -5.664 8.764 1.00 92.50 95 ALA A N 1
ATOM 764 C CA . ALA A 1 95 ? 5.565 -6.847 8.721 1.00 92.50 95 ALA A CA 1
ATOM 765 C C . ALA A 1 95 ? 5.642 -7.489 7.319 1.00 92.50 95 ALA A C 1
ATOM 767 O O . ALA A 1 95 ? 6.697 -7.987 6.934 1.00 92.50 95 ALA A O 1
ATOM 768 N N . LYS A 1 96 ? 4.555 -7.437 6.536 1.00 91.19 96 LYS A N 1
ATOM 769 C CA . LYS A 1 96 ? 4.465 -8.042 5.189 1.00 91.19 96 LYS A CA 1
ATOM 770 C C . LYS A 1 96 ? 4.774 -7.088 4.025 1.00 91.19 96 LYS A C 1
ATOM 772 O O . LYS A 1 96 ? 4.893 -7.525 2.888 1.00 91.19 96 LYS A O 1
ATOM 777 N N . SER A 1 97 ? 4.947 -5.796 4.293 1.00 92.50 97 SER A N 1
ATOM 778 C CA . SER A 1 97 ? 5.139 -4.741 3.276 1.00 92.50 97 SER A CA 1
ATOM 779 C C . SER A 1 97 ? 6.514 -4.690 2.579 1.00 92.50 97 SER A C 1
ATOM 781 O O . SER A 1 97 ? 6.798 -3.742 1.847 1.00 92.50 97 SER A O 1
ATOM 783 N N . GLY A 1 98 ? 7.401 -5.659 2.828 1.00 90.88 98 GLY A N 1
ATOM 784 C CA . GLY A 1 98 ? 8.754 -5.698 2.261 1.00 90.88 98 GLY A CA 1
ATOM 785 C C . GLY A 1 98 ? 8.821 -6.174 0.803 1.00 90.88 98 GLY A C 1
ATOM 786 O O . GLY A 1 98 ? 7.806 -6.405 0.153 1.00 90.88 98 GLY A O 1
ATOM 787 N N . ALA A 1 99 ? 10.041 -6.363 0.293 1.00 88.25 99 ALA A N 1
ATOM 788 C CA . ALA A 1 99 ? 10.290 -6.977 -1.015 1.00 88.25 99 ALA A CA 1
ATOM 789 C C . ALA A 1 99 ? 10.131 -8.506 -0.943 1.00 88.25 99 ALA A C 1
ATOM 791 O O . ALA A 1 99 ? 11.109 -9.248 -0.985 1.00 88.25 99 ALA A O 1
ATOM 792 N N . THR A 1 100 ? 8.896 -8.965 -0.756 1.00 92.50 100 THR A N 1
ATOM 793 C CA . THR A 1 100 ? 8.544 -10.385 -0.830 1.00 92.50 100 THR A CA 1
ATOM 794 C C . THR A 1 100 ? 8.419 -10.821 -2.291 1.00 92.50 100 THR A C 1
ATOM 796 O O . THR A 1 100 ? 8.211 -9.989 -3.178 1.00 92.50 100 THR A O 1
ATOM 799 N N . ASN A 1 101 ? 8.536 -12.127 -2.548 1.00 90.38 101 ASN A N 1
ATOM 800 C CA . ASN A 1 101 ? 8.337 -12.674 -3.894 1.00 90.38 101 ASN A CA 1
ATOM 801 C C . ASN A 1 101 ? 6.928 -12.370 -4.419 1.00 90.38 101 ASN A C 1
ATOM 803 O O . ASN A 1 101 ? 6.797 -12.013 -5.584 1.00 90.38 101 ASN A O 1
ATOM 807 N N . ASP A 1 102 ? 5.916 -12.420 -3.548 1.00 91.31 102 ASP A N 1
ATOM 808 C CA . ASP A 1 102 ? 4.528 -12.098 -3.897 1.00 91.31 102 ASP A CA 1
ATOM 809 C C . ASP A 1 102 ? 4.391 -10.638 -4.351 1.00 91.31 102 ASP A C 1
ATOM 811 O O . ASP A 1 102 ? 3.937 -10.371 -5.459 1.00 91.31 102 ASP A O 1
ATOM 815 N N . ASN A 1 103 ? 4.901 -9.684 -3.558 1.00 93.00 103 ASN A N 1
ATOM 816 C CA . ASN A 1 103 ? 4.844 -8.263 -3.914 1.00 93.00 103 ASN A CA 1
ATOM 817 C C . ASN A 1 103 ? 5.605 -7.981 -5.221 1.00 93.00 103 ASN A C 1
ATOM 819 O O . ASN A 1 103 ? 5.197 -7.134 -6.015 1.00 93.00 103 ASN A O 1
ATOM 823 N N . LEU A 1 104 ? 6.721 -8.679 -5.454 1.00 94.12 104 LEU A N 1
ATOM 824 C CA . LEU A 1 104 ? 7.500 -8.551 -6.682 1.00 94.12 104 LEU A CA 1
ATOM 825 C C . LEU A 1 104 ? 6.781 -9.146 -7.898 1.00 94.12 104 LEU A C 1
ATOM 827 O O . LEU A 1 104 ? 6.798 -8.520 -8.957 1.00 94.12 104 LEU A O 1
ATOM 831 N N . ALA A 1 105 ? 6.134 -10.301 -7.755 1.00 92.19 105 ALA A N 1
ATOM 832 C CA . ALA A 1 105 ? 5.319 -10.899 -8.806 1.00 92.19 105 ALA A CA 1
ATOM 833 C C . ALA A 1 105 ? 4.148 -9.976 -9.183 1.00 92.19 105 ALA A C 1
ATOM 835 O O . ALA A 1 105 ? 3.998 -9.639 -10.359 1.00 92.19 105 ALA A O 1
ATOM 836 N N . ASP A 1 106 ? 3.414 -9.466 -8.190 1.00 93.06 106 ASP A N 1
ATOM 837 C CA . ASP A 1 106 ? 2.307 -8.523 -8.386 1.00 93.06 106 ASP A CA 1
ATOM 838 C C . ASP A 1 106 ? 2.773 -7.230 -9.066 1.00 93.06 106 ASP A C 1
ATOM 840 O O . ASP A 1 106 ? 2.104 -6.690 -9.954 1.00 93.06 106 ASP A O 1
ATOM 844 N N . PHE A 1 107 ? 3.950 -6.729 -8.682 1.00 95.00 107 PHE A N 1
ATOM 845 C CA . PHE A 1 107 ? 4.554 -5.549 -9.290 1.00 95.00 107 PHE A CA 1
ATOM 846 C C . PHE A 1 107 ? 4.914 -5.779 -10.757 1.00 95.00 107 PHE A C 1
ATOM 848 O O . PHE A 1 107 ? 4.606 -4.931 -11.597 1.00 95.00 107 PHE A O 1
ATOM 855 N N . VAL A 1 108 ? 5.560 -6.902 -11.080 1.00 94.12 108 VAL A N 1
ATOM 856 C CA . VAL A 1 108 ? 5.924 -7.241 -12.463 1.00 94.12 108 VAL A CA 1
ATOM 857 C C . VAL A 1 108 ? 4.668 -7.393 -13.310 1.00 94.12 108 VAL A C 1
ATOM 859 O O . VAL A 1 108 ? 4.569 -6.771 -14.365 1.00 94.12 108 VAL A O 1
ATOM 862 N N . GLN A 1 109 ? 3.676 -8.132 -12.814 1.00 92.88 109 GLN A N 1
ATOM 863 C CA . GLN A 1 109 ? 2.410 -8.346 -13.506 1.00 92.88 109 GLN A CA 1
ATOM 864 C C . GLN A 1 109 ? 1.672 -7.025 -13.768 1.00 92.88 109 GLN A C 1
ATOM 866 O O . GLN A 1 109 ? 1.270 -6.754 -14.898 1.00 92.88 109 GLN A O 1
ATOM 871 N N . SER A 1 110 ? 1.556 -6.162 -12.756 1.00 95.06 110 SER A N 1
ATOM 872 C CA . SER A 1 110 ? 0.840 -4.881 -12.863 1.00 95.06 110 SER A CA 1
ATOM 873 C C . SER A 1 110 ? 1.524 -3.867 -13.786 1.00 95.06 110 SER A C 1
ATOM 875 O O . SER A 1 110 ? 0.879 -2.928 -14.256 1.00 95.06 110 SER A O 1
ATOM 877 N N . ASN A 1 111 ? 2.826 -4.029 -14.044 1.00 95.69 111 ASN A N 1
ATOM 878 C CA . ASN A 1 111 ? 3.622 -3.100 -14.848 1.00 95.69 111 ASN A CA 1
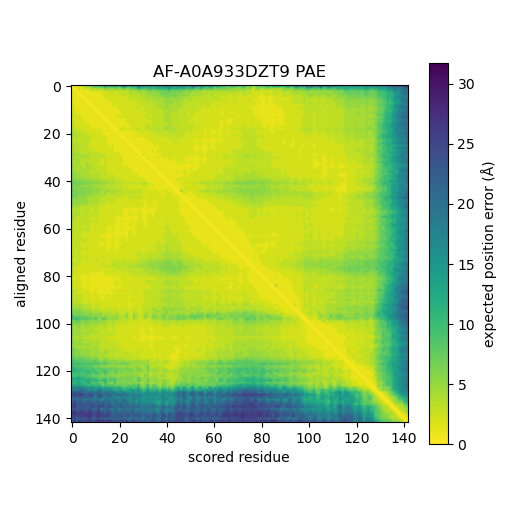ATOM 879 C C . ASN A 1 111 ? 4.218 -3.734 -16.103 1.00 95.69 111 ASN A C 1
ATOM 881 O O . ASN A 1 111 ? 5.085 -3.120 -16.719 1.00 95.69 111 ASN A O 1
ATOM 885 N N . MET A 1 112 ? 3.755 -4.917 -16.511 1.00 93.50 112 MET A N 1
ATOM 886 C CA . MET A 1 112 ? 4.340 -5.666 -17.625 1.00 93.50 112 MET A CA 1
ATOM 887 C C . MET A 1 112 ? 4.422 -4.832 -18.914 1.00 93.50 112 MET A C 1
ATOM 889 O O . MET A 1 112 ? 5.434 -4.848 -19.606 1.00 93.50 112 MET A O 1
ATOM 893 N N . ALA A 1 113 ? 3.409 -4.002 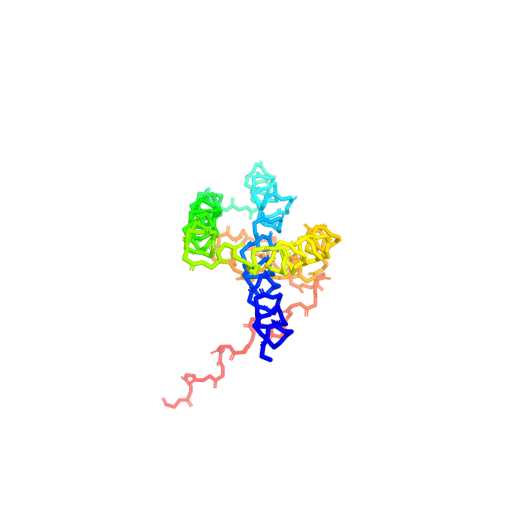-19.178 1.00 94.62 113 ALA A N 1
ATOM 894 C CA . ALA A 1 113 ? 3.377 -3.091 -20.326 1.00 94.62 113 ALA A CA 1
ATOM 895 C C . ALA A 1 113 ? 4.484 -2.012 -20.328 1.00 94.62 113 ALA A C 1
ATOM 897 O O . ALA A 1 113 ? 4.729 -1.385 -21.355 1.00 94.62 113 ALA A O 1
ATOM 898 N N . TYR A 1 114 ? 5.133 -1.770 -19.187 1.00 95.50 114 TYR A N 1
ATOM 899 C CA . TYR A 1 114 ? 6.185 -0.768 -19.014 1.00 95.50 114 TYR A CA 1
ATOM 900 C C . TYR A 1 114 ? 7.566 -1.381 -18.785 1.00 95.50 114 TYR A C 1
ATOM 902 O O . TYR A 1 114 ? 8.531 -0.632 -18.662 1.00 95.50 114 TYR A O 1
ATOM 910 N N . ILE A 1 115 ? 7.691 -2.704 -18.689 1.00 95.25 115 ILE A N 1
ATOM 911 C CA . ILE A 1 115 ? 8.984 -3.363 -18.483 1.00 95.25 115 ILE A CA 1
ATOM 912 C C . ILE A 1 115 ? 9.666 -3.557 -19.838 1.00 95.25 115 ILE A C 1
ATOM 914 O O . ILE A 1 115 ? 9.040 -3.951 -20.819 1.00 95.25 115 ILE A O 1
ATOM 918 N N . ASN A 1 116 ? 10.968 -3.284 -19.892 1.00 94.31 116 ASN A N 1
ATOM 919 C CA . ASN A 1 116 ? 11.785 -3.539 -21.072 1.00 94.31 116 ASN A CA 1
ATOM 920 C C . ASN A 1 116 ? 11.748 -5.036 -21.435 1.00 94.31 116 ASN A C 1
ATOM 922 O O . ASN A 1 116 ? 12.062 -5.878 -20.594 1.00 94.31 116 ASN A O 1
ATOM 926 N N . HIS A 1 117 ? 11.405 -5.362 -22.685 1.00 89.94 117 HIS A N 1
ATOM 927 C CA . HIS A 1 117 ? 11.262 -6.743 -23.161 1.00 89.94 117 HIS A CA 1
ATOM 928 C C . HIS A 1 117 ? 12.486 -7.622 -22.873 1.00 89.94 117 HIS A C 1
ATOM 930 O O . HIS A 1 117 ? 12.320 -8.766 -22.470 1.00 89.94 117 HIS A O 1
ATOM 936 N N . ALA A 1 118 ? 13.704 -7.079 -22.985 1.00 89.56 118 ALA A N 1
ATOM 937 C CA . ALA A 1 118 ? 14.924 -7.836 -22.699 1.00 89.56 118 ALA A CA 1
ATOM 938 C C . ALA A 1 118 ? 15.031 -8.280 -21.226 1.00 89.56 118 ALA A C 1
ATOM 940 O O . ALA A 1 118 ? 15.624 -9.310 -20.929 1.00 89.56 118 ALA A O 1
ATOM 941 N N . VAL A 1 119 ? 14.450 -7.505 -20.305 1.00 90.69 119 VAL A N 1
ATOM 942 C CA . VAL A 1 119 ? 14.449 -7.782 -18.858 1.00 90.69 119 VAL A CA 1
ATOM 943 C C . VAL A 1 119 ? 13.232 -8.624 -18.458 1.00 90.69 119 VAL A C 1
ATOM 945 O O . VAL A 1 119 ? 13.290 -9.394 -17.500 1.00 90.69 119 VAL A O 1
ATOM 948 N N . ALA A 1 120 ? 12.125 -8.499 -19.194 1.00 88.62 120 ALA A N 1
ATOM 949 C CA . ALA A 1 120 ? 10.889 -9.232 -18.942 1.00 88.62 120 ALA A CA 1
ATOM 950 C C . ALA A 1 120 ? 11.103 -10.753 -18.933 1.00 88.62 120 ALA A C 1
ATOM 952 O O . ALA A 1 120 ? 10.683 -11.421 -17.989 1.00 88.62 120 ALA A O 1
ATOM 953 N N . ASP A 1 121 ? 11.806 -11.283 -19.935 1.00 84.94 121 ASP A N 1
ATOM 954 C CA . ASP A 1 121 ? 12.029 -12.725 -20.082 1.00 84.94 121 ASP A CA 1
ATOM 955 C C . ASP A 1 121 ? 12.873 -13.303 -18.932 1.00 84.94 121 ASP A C 1
ATOM 957 O O . ASP A 1 121 ? 12.609 -14.405 -18.441 1.00 84.94 121 ASP A O 1
ATOM 961 N N . GLU A 1 122 ? 13.859 -12.545 -18.441 1.00 87.56 122 GLU A N 1
ATOM 962 C CA . GLU A 1 122 ? 14.663 -12.931 -17.276 1.00 87.56 122 GLU A CA 1
ATOM 963 C C . GLU A 1 122 ? 13.810 -12.959 -15.997 1.00 87.56 122 GLU A C 1
ATOM 965 O O . GLU A 1 122 ? 13.847 -13.928 -15.231 1.00 87.56 122 GLU A O 1
ATOM 970 N N . LEU A 1 123 ? 13.001 -11.917 -15.775 1.00 86.50 123 LEU A N 1
ATOM 971 C CA . LEU A 1 123 ? 12.155 -11.792 -14.587 1.00 86.50 123 LEU A CA 1
ATOM 972 C C . LEU A 1 123 ? 11.089 -12.886 -14.520 1.00 86.50 123 LEU A C 1
ATOM 974 O O . LEU A 1 123 ? 10.869 -13.455 -13.451 1.00 86.50 123 LEU A O 1
ATOM 978 N N . VAL A 1 124 ? 10.457 -13.215 -15.646 1.00 82.44 124 VAL A N 1
ATOM 979 C CA . VAL A 1 124 ? 9.422 -14.256 -15.727 1.00 82.44 124 VAL A CA 1
ATOM 980 C C . VAL A 1 124 ? 9.992 -15.624 -15.365 1.00 82.44 124 VAL A C 1
ATOM 982 O O . VAL A 1 124 ? 9.380 -16.349 -14.576 1.00 82.44 124 VAL A O 1
ATOM 985 N N . ASN A 1 125 ? 11.177 -15.953 -15.886 1.00 83.00 125 ASN A N 1
ATOM 986 C CA . ASN A 1 125 ? 11.863 -17.206 -15.577 1.00 83.00 125 ASN A CA 1
ATOM 987 C C . ASN A 1 125 ? 12.286 -17.276 -14.105 1.00 83.00 125 ASN A C 1
ATOM 989 O O . ASN A 1 125 ? 12.077 -18.294 -13.449 1.00 83.00 125 ASN A O 1
ATOM 993 N N . LYS A 1 126 ? 12.836 -16.186 -13.559 1.00 84.44 126 LYS A N 1
A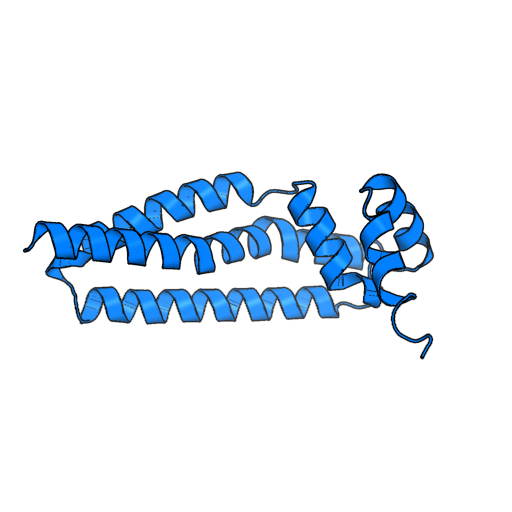TOM 994 C CA . LYS A 1 126 ? 13.322 -16.136 -12.173 1.00 84.44 126 LYS A CA 1
ATOM 995 C C . LYS A 1 126 ? 12.202 -16.201 -11.137 1.00 84.44 126 LYS A C 1
ATOM 997 O O . LYS A 1 126 ? 12.388 -16.778 -10.070 1.00 84.44 126 LYS A O 1
ATOM 1002 N N . LEU A 1 127 ? 11.064 -15.582 -11.433 1.00 84.19 127 LEU A N 1
ATOM 1003 C CA . LEU A 1 127 ? 9.935 -15.474 -10.510 1.00 84.19 127 LEU A CA 1
ATOM 1004 C C . LEU A 1 127 ? 8.901 -16.594 -10.699 1.00 84.19 127 LEU A C 1
ATOM 1006 O O . LEU A 1 127 ? 7.917 -16.638 -9.967 1.00 84.19 127 LEU A O 1
ATOM 1010 N N . GLY A 1 128 ? 9.098 -17.498 -11.666 1.00 77.56 128 GLY A N 1
ATOM 1011 C CA . GLY A 1 128 ? 8.151 -18.580 -11.948 1.00 77.56 128 GLY A CA 1
ATOM 1012 C C . GLY A 1 128 ? 6.787 -18.087 -12.449 1.00 77.56 128 GLY A C 1
ATOM 1013 O O . GLY A 1 128 ? 5.798 -18.809 -12.362 1.00 77.56 128 GLY A O 1
ATOM 1014 N N . VAL A 1 129 ? 6.716 -16.867 -12.995 1.00 68.19 129 VAL A N 1
ATOM 1015 C CA . VAL A 1 129 ? 5.459 -16.208 -13.420 1.00 68.19 129 VAL A CA 1
ATOM 1016 C C . VAL A 1 129 ? 5.043 -16.651 -14.833 1.00 68.19 129 VAL A C 1
ATOM 1018 O O . VAL A 1 129 ? 4.101 -16.120 -15.417 1.00 68.19 129 VAL A O 1
ATOM 1021 N N . ALA A 1 130 ? 5.717 -17.660 -15.399 1.00 59.47 130 ALA A N 1
ATOM 1022 C CA . ALA A 1 130 ? 5.503 -18.154 -16.761 1.00 59.47 130 ALA A CA 1
ATOM 1023 C C . ALA A 1 130 ? 4.036 -18.537 -17.054 1.00 59.47 130 ALA A C 1
ATOM 1025 O O . ALA A 1 130 ? 3.559 -18.352 -18.174 1.00 59.47 130 ALA A O 1
ATOM 1026 N N . ASN A 1 131 ? 3.283 -18.978 -16.040 1.00 57.09 131 ASN A N 1
ATOM 1027 C CA . ASN A 1 131 ? 1.867 -19.323 -16.195 1.00 57.09 131 ASN A CA 1
ATOM 1028 C C . ASN A 1 131 ? 0.943 -18.105 -16.403 1.00 57.09 131 ASN A C 1
ATOM 1030 O O . ASN A 1 131 ? -0.148 -18.273 -16.945 1.00 57.09 131 ASN A O 1
ATOM 1034 N N . ALA A 1 132 ? 1.352 -16.885 -16.032 1.00 56.38 132 ALA A N 1
ATOM 1035 C CA . ALA A 1 132 ? 0.517 -15.688 -16.184 1.00 56.38 132 ALA A CA 1
ATOM 1036 C C . ALA A 1 132 ? 0.538 -15.116 -17.613 1.00 56.38 132 ALA A C 1
ATOM 1038 O O . ALA A 1 132 ? -0.451 -14.545 -18.060 1.00 56.38 132 ALA A O 1
ATOM 1039 N N . 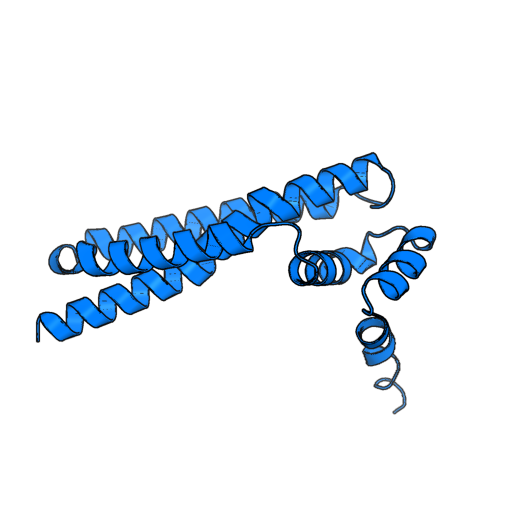LEU A 1 133 ? 1.631 -15.304 -18.363 1.00 54.75 133 LEU A N 1
ATOM 1040 C CA . LEU A 1 133 ? 1.784 -14.743 -19.715 1.00 54.75 133 LEU A CA 1
ATOM 1041 C C . LEU A 1 133 ? 1.201 -15.626 -20.828 1.00 54.75 133 LEU A C 1
ATOM 1043 O O . LEU A 1 133 ? 1.062 -15.181 -21.966 1.00 54.75 133 LEU A O 1
ATOM 1047 N N . HIS A 1 134 ? 0.881 -16.888 -20.541 1.00 56.47 134 HIS A N 1
ATOM 1048 C CA . HIS A 1 134 ? 0.314 -17.823 -21.523 1.00 56.47 134 HIS A CA 1
ATOM 1049 C C . HIS A 1 134 ? -1.191 -18.073 -21.342 1.00 56.47 134 HIS A C 1
ATOM 1051 O O . HIS A 1 134 ? -1.802 -18.719 -22.195 1.00 56.47 134 HIS A O 1
ATOM 1057 N N . GLY A 1 135 ? -1.807 -17.513 -20.293 1.00 55.31 135 GLY A N 1
ATOM 1058 C CA . GLY A 1 135 ? -3.246 -17.620 -20.038 1.00 55.31 135 GLY A CA 1
ATOM 1059 C C . GLY A 1 135 ? -4.129 -16.868 -21.041 1.00 55.31 135 GLY A C 1
ATOM 1060 O O . GLY A 1 135 ? -5.226 -17.330 -21.337 1.00 55.31 135 GLY A O 1
ATOM 1061 N N . GLU A 1 136 ? -3.656 -15.766 -21.635 1.00 53.88 136 GLU A N 1
ATOM 1062 C CA . GLU A 1 136 ? -4.479 -14.962 -22.559 1.00 53.88 136 GLU A CA 1
ATOM 1063 C C . GLU A 1 136 ? -4.495 -15.472 -24.009 1.00 53.88 136 GLU A C 1
ATOM 1065 O O . GLU A 1 136 ? -5.439 -15.202 -24.749 1.00 53.88 136 GLU A O 1
ATOM 1070 N N . LYS A 1 137 ? -3.509 -16.268 -24.447 1.00 53.72 137 LYS A N 1
ATOM 1071 C CA . LYS A 1 137 ? -3.441 -16.704 -25.858 1.00 53.72 137 LYS A CA 1
ATOM 1072 C C . LYS A 1 137 ? -4.397 -17.841 -26.235 1.00 53.72 137 LYS A C 1
ATOM 1074 O O . LYS A 1 137 ? -4.510 -18.140 -27.419 1.00 53.72 137 LYS A O 1
ATOM 1079 N N . LYS A 1 138 ? -5.095 -18.471 -25.282 1.00 53.19 138 LYS A N 1
ATOM 1080 C CA . LYS A 1 138 ? -5.999 -19.604 -25.573 1.00 53.19 138 LYS A CA 1
ATOM 1081 C C . LYS A 1 138 ? -7.485 -19.245 -25.721 1.00 53.19 138 LYS A C 1
ATOM 1083 O O . LYS A 1 138 ? -8.254 -20.140 -26.048 1.00 53.19 138 LYS A O 1
ATOM 1088 N N . SER A 1 139 ? -7.898 -17.984 -25.542 1.00 54.44 139 SER A N 1
ATOM 1089 C CA . SER A 1 139 ? -9.331 -17.616 -25.571 1.00 54.44 139 SER A CA 1
ATOM 1090 C C . SER A 1 139 ? -9.828 -16.931 -26.854 1.00 54.44 139 SER A C 1
ATOM 1092 O O . SER A 1 139 ? -11.026 -16.693 -26.961 1.00 54.44 139 SER A O 1
ATOM 1094 N N . ASN A 1 140 ? -8.964 -16.645 -27.836 1.00 52.78 140 ASN A N 1
ATOM 1095 C CA . ASN A 1 140 ? -9.368 -15.975 -29.090 1.00 52.78 140 ASN A CA 1
ATOM 1096 C C . ASN A 1 140 ? -9.340 -16.907 -30.315 1.00 52.78 140 ASN A C 1
ATOM 1098 O O . ASN A 1 140 ? -9.147 -16.459 -31.441 1.00 52.78 140 ASN A O 1
ATOM 1102 N N . GLY A 1 141 ? -9.493 -18.211 -30.086 1.00 61.19 141 GLY A N 1
ATOM 1103 C CA . GLY A 1 141 ? -9.676 -19.213 -31.134 1.00 61.19 141 GLY A CA 1
ATOM 1104 C C . GLY A 1 141 ? -11.116 -19.717 -31.176 1.00 61.19 141 GLY A C 1
ATOM 1105 O O . GLY A 1 141 ? -11.325 -20.910 -30.971 1.00 61.19 141 GLY A O 1
ATOM 1106 N N . VAL A 1 142 ? -12.083 -18.816 -31.373 1.00 52.69 142 VAL A N 1
ATOM 1107 C CA . VAL A 1 142 ? -13.447 -19.124 -31.841 1.00 52.69 142 VAL A CA 1
ATOM 1108 C C . VAL A 1 142 ? -13.839 -18.069 -32.861 1.00 52.69 142 VAL A C 1
ATOM 1110 O O . VAL A 1 142 ? -13.683 -16.872 -32.530 1.00 52.69 142 VAL A O 1
#

Mean predicted aligned error: 5.45 Å

Sequence (142 aa):
MEILFFIVAWVVGGFVGAFTLGQVFILARFGIPTAFRWYKNGWLTAPAPVSRYIISLIFLIVVFIVVTWIAVRFFPKYVTGYWIGVGITAFFGLAKSGATNDNLADFVQSNMAYINHAVADELVNKLGVANALHGEKKSNGV

Foldseek 3Di:
DLVVVLQVLLVVLLVLLLVQLLLLLLLVAPQQVVLVVCVVVVQFQDSVSNVVSVVSNVVSVVVSVVVLCCCCVVPVVNNVSSVNSNVVSNVVSNVVSHPDLVSVLVNCVVRVVGGDPVVNVVSCVVSVVVVVVPVPPPPPPD

Secondary structure (DSSP, 8-state):
-HHHHHHHHHHHHHHHHHHTHHHHHHIIIIIHHHHHHHHHTTSBS-SHHHHHHHHHHHHHHHHHHHHHHHHHHH-GGGHHHHHHHHHHHHHHHHHH-SS-HHHHHHHHHHTGGGB-HHHHHHHHHHHTTHHHHSSGGGSS--

pLDDT: mean 91.27, std 12.18, range [52.69, 98.38]

Radius of gyration: 19.35 Å; Cα contacts (8 Å, |Δi|>4): 142; chains: 1; bounding box: 44×31×56 Å

Solvent-accessible surface area (backbone atoms only — not comparable to full-atom values): 7462 Å² total; per-residue (Å²): 112,69,67,58,51,28,53,51,30,18,51,50,20,25,52,49,17,41,64,26,47,19,49,41,34,27,36,66,64,26,48,39,57,47,42,49,51,33,36,77,70,59,44,26,75,55,67,63,65,38,57,53,44,52,53,50,41,53,51,37,51,52,51,48,50,53,54,50,48,50,45,48,72,76,38,59,92,32,34,66,31,20,50,52,17,24,50,55,26,35,52,55,22,57,74,66,15,52,92,40,72,64,58,50,52,54,50,48,65,78,38,50,94,39,41,32,68,86,55,46,63,56,49,31,65,75,67,66,47,59,70,69,77,60,63,70,77,74,74,78,82,122